Protein AF-S2ZQW1-F1 (afdb_monomer_lite)

Sequence (101 aa):
MKISEPMQSLRDALSVRRIDWEDKSDCVNRGSSGRYVIERTLFRSGNETISAIYAYNEDSCGRYGLTYGWPDMVEVMPLDDIDYVDPRPMTTDQILECIIA

Secondary structure (DSSP, 8-state):
----HHHHHHHHHHHHTT--EEE--EEEE-GGG-EEEEEEEEEEETTEEEEEEEEEEEETTEEE--GGG-TT-EEEEESS--S----EEE-HHHHHHH---

Foldseek 3Di:
DDDAPQLVLLVVVCVVVVWDKDWPKDWAQPDQQAIKIWTWIWTDQPPWIKIWIWIFGQDPVGTDDTVVPDRQWTFIDTPPDPPPDDTDTDGSVRVVVRRHD

Radius of gyration: 13.85 Å; chains: 1; bounding box: 37×20×37 Å

pLDDT: mean 84.79, std 12.25, range [43.03, 97.38]

Structure (mmCIF, N/CA/C/O backbone):
data_AF-S2ZQW1-F1
#
_entry.id   AF-S2ZQW1-F1
#
loop_
_atom_site.group_PDB
_atom_site.id
_atom_site.type_symbol
_atom_site.label_atom_id
_atom_site.label_alt_id
_atom_site.label_comp_id
_atom_site.label_asym_id
_atom_site.label_entity_id
_atom_site.label_seq_id
_atom_site.pdbx_PDB_ins_code
_atom_site.Cartn_x
_atom_site.Cartn_y
_atom_site.Cartn_z
_atom_site.occupancy
_atom_site.B_iso_or_equiv
_atom_site.auth_seq_id
_atom_site.auth_comp_id
_atom_site.auth_asym_id
_atom_site.auth_atom_id
_atom_site.pdbx_PDB_model_num
ATOM 1 N N . MET A 1 1 ? 12.044 -7.335 -1.128 1.00 69.94 1 MET A N 1
ATOM 2 C CA . MET A 1 1 ? 11.648 -6.163 -1.937 1.00 69.94 1 MET A CA 1
ATOM 3 C C . MET A 1 1 ? 11.722 -4.940 -1.043 1.00 69.94 1 MET A C 1
ATOM 5 O O . MET A 1 1 ? 11.362 -5.076 0.120 1.00 69.94 1 MET A O 1
ATOM 9 N N . LYS A 1 2 ? 12.236 -3.798 -1.512 1.00 80.12 2 LYS A N 1
ATOM 10 C CA . LYS A 1 2 ? 12.192 -2.567 -0.710 1.00 80.12 2 LYS A CA 1
ATOM 11 C C . LYS A 1 2 ? 10.788 -1.973 -0.843 1.00 80.12 2 LYS A C 1
ATOM 13 O O . LYS A 1 2 ? 10.446 -1.541 -1.939 1.00 80.12 2 LYS A O 1
ATOM 18 N N . ILE A 1 3 ? 10.009 -1.994 0.235 1.00 88.88 3 ILE A N 1
ATOM 19 C CA . ILE A 1 3 ? 8.657 -1.419 0.281 1.00 88.88 3 ILE A CA 1
ATOM 20 C C . ILE A 1 3 ? 8.738 0.105 0.103 1.00 88.88 3 ILE A C 1
ATOM 22 O O . ILE A 1 3 ? 9.732 0.726 0.494 1.00 88.88 3 ILE A O 1
ATOM 26 N N . SER A 1 4 ? 7.745 0.695 -0.557 1.00 89.94 4 SER A N 1
ATOM 27 C CA . SER A 1 4 ? 7.603 2.143 -0.709 1.00 89.94 4 SER A CA 1
ATOM 28 C C . SER A 1 4 ? 7.365 2.826 0.642 1.00 89.94 4 SER A C 1
ATOM 30 O O . SER A 1 4 ? 6.799 2.244 1.566 1.00 89.94 4 SER A O 1
ATOM 32 N N . GLU A 1 5 ? 7.797 4.079 0.767 1.00 91.88 5 GLU A N 1
ATOM 33 C CA . GLU A 1 5 ? 7.556 4.882 1.970 1.00 91.88 5 GLU A CA 1
ATOM 34 C C . GLU A 1 5 ? 6.068 4.993 2.353 1.00 91.88 5 GLU A C 1
ATOM 36 O O . GLU A 1 5 ? 5.766 4.736 3.522 1.00 91.88 5 GLU A O 1
ATOM 41 N N . PRO A 1 6 ? 5.116 5.274 1.433 1.00 91.94 6 PRO A N 1
ATOM 42 C CA . PRO A 1 6 ? 3.698 5.328 1.795 1.00 91.94 6 PRO A CA 1
ATOM 43 C C . PRO A 1 6 ? 3.159 3.980 2.291 1.00 91.94 6 PRO A C 1
ATOM 45 O O . PRO A 1 6 ? 2.430 3.932 3.282 1.00 91.94 6 PRO A O 1
ATOM 48 N N . MET A 1 7 ? 3.560 2.866 1.672 1.00 93.62 7 MET A N 1
ATOM 49 C CA . MET A 1 7 ? 3.117 1.544 2.116 1.00 93.62 7 MET A CA 1
ATOM 50 C C . MET A 1 7 ? 3.715 1.160 3.475 1.00 93.62 7 MET A C 1
ATOM 52 O O . MET A 1 7 ? 3.021 0.587 4.318 1.00 93.62 7 MET A O 1
ATOM 56 N N . GLN A 1 8 ? 4.988 1.486 3.712 1.00 95.69 8 GLN A N 1
ATOM 57 C CA . GLN A 1 8 ? 5.623 1.249 5.008 1.00 95.69 8 GLN A CA 1
ATOM 58 C C . GLN A 1 8 ? 4.954 2.088 6.104 1.00 95.69 8 GLN A C 1
ATOM 60 O O . GLN A 1 8 ? 4.615 1.546 7.153 1.00 95.69 8 GLN A O 1
ATOM 65 N N . SER A 1 9 ? 4.686 3.370 5.829 1.00 95.31 9 SER A N 1
ATOM 66 C CA . SER A 1 9 ? 3.969 4.269 6.741 1.00 95.31 9 SER A CA 1
ATOM 67 C C . SER A 1 9 ? 2.607 3.701 7.148 1.00 95.31 9 SER A C 1
ATOM 69 O O . SER A 1 9 ? 2.290 3.668 8.340 1.00 95.31 9 SER A O 1
ATOM 71 N N . LEU A 1 10 ? 1.828 3.186 6.189 1.00 95.38 10 LEU A N 1
ATOM 72 C CA . LEU A 1 10 ? 0.545 2.551 6.479 1.00 95.38 10 LEU A CA 1
ATOM 73 C C . LEU A 1 10 ? 0.705 1.327 7.393 1.00 95.38 10 LEU A C 1
ATOM 75 O O . LEU A 1 10 ? 0.017 1.228 8.409 1.00 95.38 10 LEU A O 1
ATOM 79 N N . ARG A 1 11 ? 1.610 0.399 7.058 1.00 97.06 11 ARG A N 1
ATOM 80 C CA . ARG A 1 11 ? 1.837 -0.833 7.841 1.00 97.06 11 ARG A CA 1
ATOM 81 C C . ARG A 1 11 ? 2.269 -0.534 9.273 1.00 97.06 11 ARG A C 1
ATOM 83 O O . ARG A 1 11 ? 1.781 -1.168 10.213 1.00 97.06 11 ARG A O 1
ATOM 90 N N . ASP A 1 12 ? 3.148 0.447 9.445 1.00 97.38 12 ASP A N 1
ATOM 91 C CA . ASP A 1 12 ? 3.609 0.875 10.763 1.00 97.38 12 ASP A CA 1
ATOM 92 C C . ASP A 1 12 ? 2.444 1.451 11.574 1.00 97.38 12 ASP A C 1
ATOM 94 O O . ASP A 1 12 ? 2.245 1.079 12.732 1.00 97.38 12 ASP A O 1
ATOM 98 N N . ALA A 1 13 ? 1.614 2.296 10.960 1.00 96.31 13 ALA A N 1
ATOM 99 C CA . ALA A 1 13 ? 0.491 2.917 11.647 1.00 96.31 13 ALA A CA 1
ATOM 100 C C . ALA A 1 13 ? -0.628 1.924 12.012 1.00 96.31 13 ALA A C 1
ATOM 102 O O . ALA A 1 13 ? -1.171 1.999 13.118 1.00 96.31 13 ALA A O 1
ATOM 103 N N . LEU A 1 14 ? -0.931 0.955 11.139 1.00 95.94 14 LEU A N 1
ATOM 104 C CA . LEU A 1 14 ? -1.840 -0.157 11.451 1.00 95.94 14 LEU A CA 1
ATOM 105 C C . LEU A 1 14 ? -1.319 -0.962 12.650 1.00 95.94 14 LEU A C 1
ATOM 107 O O . LEU A 1 14 ? -2.060 -1.211 13.603 1.00 95.94 14 LEU A O 1
ATOM 111 N N . SER A 1 15 ? -0.021 -1.279 12.652 1.00 96.25 15 SER A N 1
ATOM 112 C CA . SER A 1 15 ? 0.633 -2.010 13.745 1.00 96.25 15 SER A CA 1
ATOM 113 C C . SER A 1 15 ? 0.581 -1.240 15.068 1.00 96.25 15 SER A C 1
ATOM 115 O O . SER A 1 15 ? 0.247 -1.813 16.106 1.00 96.25 15 SER A O 1
ATOM 117 N N . VAL A 1 16 ? 0.847 0.073 15.047 1.00 96.56 16 VAL A N 1
ATOM 118 C CA . VAL A 1 16 ? 0.749 0.952 16.230 1.00 96.56 16 VAL A CA 1
ATOM 119 C C . VAL A 1 16 ? -0.671 0.961 16.801 1.00 96.56 16 VAL A C 1
ATOM 121 O O . VAL A 1 16 ? -0.841 0.931 18.022 1.00 96.56 16 VAL A O 1
ATOM 124 N N . ARG A 1 17 ? -1.695 0.950 15.940 1.00 93.38 17 ARG A N 1
ATOM 125 C CA . ARG A 1 17 ? -3.108 0.885 16.347 1.00 93.38 17 ARG A CA 1
ATOM 126 C C . ARG A 1 17 ? -3.600 -0.525 16.686 1.00 93.38 17 ARG A C 1
ATOM 128 O O . ARG A 1 17 ? -4.753 -0.661 17.083 1.00 93.38 17 ARG A O 1
ATOM 135 N N . ARG A 1 18 ? -2.738 -1.547 16.595 1.00 94.44 18 ARG A N 1
ATOM 136 C CA . ARG A 1 18 ? -3.080 -2.968 16.803 1.00 94.44 18 ARG A CA 1
ATOM 137 C C . ARG A 1 18 ? -4.195 -3.456 15.874 1.00 94.44 18 ARG A C 1
ATOM 139 O O . ARG A 1 18 ? -5.047 -4.237 16.284 1.00 94.44 18 ARG A O 1
ATOM 146 N N . ILE A 1 19 ? -4.189 -2.968 14.639 1.00 92.69 19 ILE A N 1
ATOM 1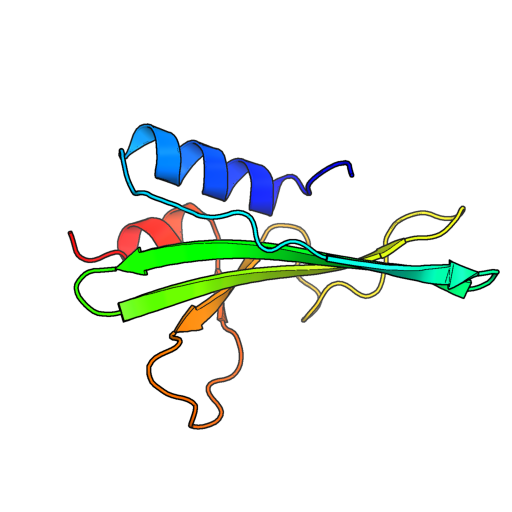47 C CA . ILE A 1 19 ? -5.063 -3.459 13.578 1.00 92.69 19 ILE A CA 1
ATOM 148 C C . ILE A 1 19 ? -4.301 -4.564 12.855 1.00 92.69 19 ILE A C 1
ATOM 150 O O . ILE A 1 19 ? -3.207 -4.321 12.345 1.00 92.69 19 ILE A O 1
ATOM 154 N N . ASP A 1 20 ? -4.873 -5.765 12.821 1.00 95.06 20 ASP A N 1
ATOM 155 C CA . ASP A 1 20 ? -4.285 -6.884 12.090 1.00 95.06 20 ASP A CA 1
ATOM 156 C C . ASP A 1 20 ? -4.267 -6.587 10.587 1.00 95.06 20 ASP A C 1
ATOM 158 O O . ASP A 1 20 ? -5.252 -6.116 10.005 1.00 95.06 20 ASP A O 1
ATOM 162 N N . TRP A 1 21 ? -3.135 -6.883 9.953 1.00 96.06 21 TRP A N 1
ATOM 163 C CA . TRP A 1 21 ? -2.947 -6.709 8.522 1.00 96.06 21 TRP A CA 1
ATOM 164 C C . TRP A 1 21 ? -2.112 -7.839 7.927 1.00 96.06 21 TRP A C 1
ATOM 166 O O . TRP A 1 21 ? -1.307 -8.478 8.605 1.00 96.06 21 TRP A O 1
ATOM 176 N N . GLU A 1 22 ? -2.305 -8.076 6.635 1.00 96.69 22 GLU A N 1
ATOM 177 C CA . GLU A 1 22 ? -1.593 -9.094 5.875 1.00 96.69 22 GLU A CA 1
ATOM 178 C C . GLU A 1 22 ? -0.857 -8.473 4.685 1.00 96.69 22 GLU A C 1
ATOM 180 O O . GLU A 1 22 ? -1.419 -7.676 3.928 1.00 96.69 22 GLU A O 1
ATOM 185 N N . ASP A 1 23 ? 0.402 -8.874 4.496 1.00 95.50 23 ASP A N 1
ATOM 186 C CA . ASP A 1 23 ? 1.157 -8.572 3.283 1.00 95.50 23 ASP A CA 1
ATOM 187 C C . ASP A 1 23 ? 0.719 -9.504 2.144 1.00 95.50 23 ASP A C 1
ATOM 189 O O . ASP A 1 23 ? 0.912 -10.720 2.205 1.00 95.50 23 ASP A O 1
ATOM 193 N N . LYS A 1 24 ? 0.152 -8.928 1.083 1.00 94.88 24 LYS A N 1
ATOM 194 C CA . LYS A 1 24 ? -0.201 -9.625 -0.164 1.00 94.88 24 LYS A CA 1
ATOM 195 C C . LYS A 1 24 ? 0.573 -9.075 -1.362 1.00 94.88 24 LYS A C 1
ATOM 197 O O . LYS A 1 24 ? 0.076 -9.122 -2.487 1.00 94.88 24 LYS A O 1
ATOM 202 N N . SER A 1 25 ? 1.744 -8.493 -1.117 1.00 93.38 25 SER A N 1
ATOM 203 C CA . SER A 1 25 ? 2.57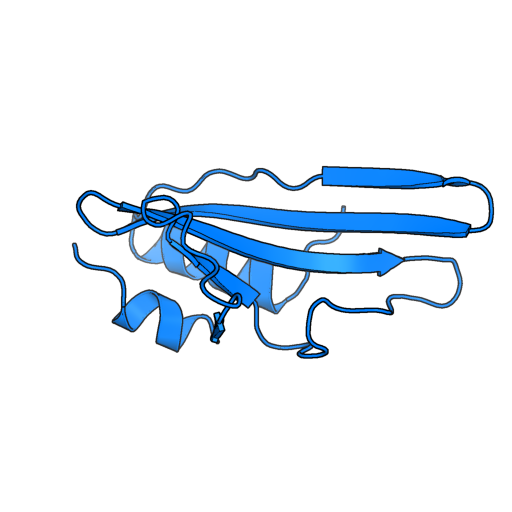0 -7.932 -2.181 1.00 93.38 25 SER A CA 1
ATOM 204 C C . SER A 1 25 ? 3.031 -9.011 -3.155 1.00 93.38 25 SER A C 1
ATOM 206 O O . SER A 1 25 ? 3.369 -10.123 -2.752 1.00 93.38 25 SER A O 1
ATOM 208 N N . ASP A 1 26 ? 3.093 -8.654 -4.430 1.00 92.44 26 ASP A N 1
ATOM 209 C CA . ASP A 1 26 ? 3.529 -9.525 -5.513 1.00 92.44 26 ASP A CA 1
ATOM 210 C C . ASP A 1 26 ? 4.516 -8.794 -6.433 1.00 92.44 26 ASP A C 1
ATOM 212 O O . ASP A 1 26 ? 4.560 -7.564 -6.505 1.00 92.44 26 ASP A O 1
ATOM 216 N N . CYS A 1 27 ? 5.346 -9.560 -7.130 1.00 91.38 27 CYS A N 1
ATOM 217 C CA . CYS A 1 27 ? 6.347 -9.044 -8.048 1.00 91.38 27 CYS A CA 1
ATOM 218 C C . CYS A 1 27 ? 6.486 -9.971 -9.256 1.00 91.38 27 CYS A C 1
ATOM 220 O O . CYS A 1 27 ? 7.051 -11.064 -9.174 1.00 91.38 27 CYS A O 1
ATOM 222 N N . VAL A 1 28 ? 6.080 -9.475 -10.421 1.00 91.31 28 VAL A N 1
ATOM 223 C CA . VAL A 1 28 ? 6.214 -10.167 -11.701 1.00 91.31 28 VAL A CA 1
ATOM 224 C C . VAL A 1 28 ? 7.506 -9.728 -12.381 1.00 91.31 28 VAL A C 1
ATOM 226 O O . VAL A 1 28 ? 7.655 -8.582 -12.808 1.00 91.31 28 VAL A O 1
ATOM 229 N N . ASN A 1 29 ? 8.458 -10.650 -12.519 1.00 89.56 29 ASN A N 1
ATOM 230 C CA . ASN A 1 29 ? 9.675 -10.408 -13.290 1.00 89.56 29 ASN A CA 1
ATOM 231 C C . ASN A 1 29 ? 9.376 -10.487 -14.797 1.00 89.56 29 ASN A C 1
ATOM 233 O O . ASN A 1 29 ? 8.965 -11.535 -15.290 1.00 89.56 29 ASN A O 1
ATOM 237 N N . ARG A 1 30 ? 9.603 -9.390 -15.529 1.00 86.31 30 ARG A N 1
ATOM 238 C CA . ARG A 1 30 ? 9.358 -9.269 -16.977 1.00 86.31 30 ARG A CA 1
ATOM 239 C C . ARG A 1 30 ? 10.654 -9.328 -17.799 1.00 86.31 30 ARG A C 1
ATOM 241 O O . ARG A 1 30 ? 10.673 -8.925 -18.960 1.00 86.31 30 ARG A O 1
ATOM 248 N N . GLY A 1 31 ? 11.742 -9.835 -17.218 1.00 85.62 31 GLY A N 1
ATOM 249 C CA . GLY A 1 31 ? 13.026 -9.989 -17.899 1.00 85.62 31 GLY A CA 1
ATOM 250 C C . GLY A 1 31 ? 13.692 -8.641 -18.174 1.00 85.62 31 GLY A C 1
ATOM 251 O O . GLY A 1 31 ? 13.907 -7.852 -17.258 1.00 85.62 31 GLY A O 1
ATOM 252 N N . SER A 1 32 ? 14.033 -8.371 -19.438 1.00 82.25 32 SER A N 1
ATOM 253 C CA . SER A 1 32 ? 14.696 -7.122 -19.844 1.00 82.25 32 SER A CA 1
ATOM 254 C C . SER A 1 32 ? 13.817 -5.878 -19.694 1.00 82.25 32 SER A C 1
ATOM 256 O O . SER A 1 32 ? 14.344 -4.772 -19.659 1.00 82.25 32 SER A O 1
ATOM 258 N N . SER A 1 33 ? 12.497 -6.043 -19.570 1.00 79.62 33 SER A N 1
ATOM 259 C CA . SER A 1 33 ? 11.550 -4.951 -19.313 1.00 79.62 33 SER A CA 1
ATOM 260 C C . SER A 1 33 ? 11.427 -4.583 -17.829 1.00 79.62 33 SER A C 1
ATOM 262 O O . SER A 1 33 ? 10.530 -3.829 -17.468 1.00 79.62 33 SER A O 1
ATOM 264 N N . GLY A 1 34 ? 12.280 -5.139 -16.962 1.00 87.75 34 GLY A N 1
ATOM 265 C CA . GLY A 1 34 ? 12.243 -4.896 -15.523 1.00 87.75 34 GLY A CA 1
ATOM 266 C C . GLY A 1 34 ? 11.235 -5.779 -14.791 1.00 87.75 34 GLY A C 1
ATOM 267 O O . GLY A 1 34 ? 10.946 -6.912 -15.186 1.00 87.75 34 GLY A O 1
ATOM 268 N N . ARG A 1 35 ? 10.721 -5.277 -13.672 1.00 91.19 35 ARG A N 1
ATOM 269 C CA . ARG A 1 35 ? 9.763 -5.952 -12.794 1.00 91.19 35 ARG A CA 1
ATOM 270 C C . ARG A 1 35 ? 8.519 -5.098 -12.655 1.00 91.19 35 ARG A C 1
ATOM 272 O O . ARG A 1 35 ? 8.615 -3.883 -12.552 1.00 91.19 35 ARG A O 1
ATOM 279 N N . TYR A 1 36 ? 7.365 -5.741 -12.612 1.00 90.50 36 TYR A N 1
ATOM 280 C CA . TYR A 1 36 ? 6.133 -5.108 -12.173 1.00 90.50 36 TYR A CA 1
ATOM 281 C C . TYR A 1 36 ? 5.874 -5.523 -10.729 1.00 90.50 36 TYR A C 1
ATOM 283 O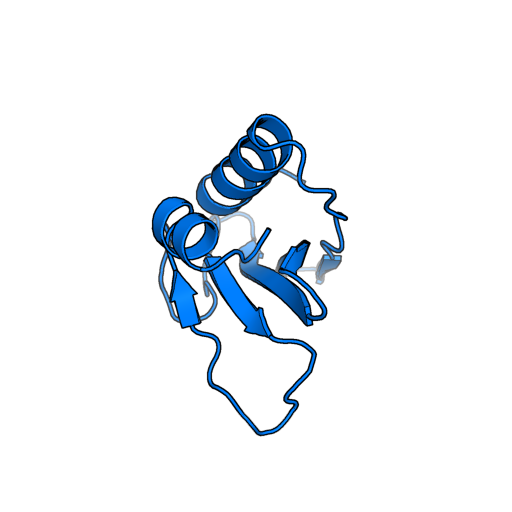 O . TYR A 1 36 ? 5.785 -6.713 -10.434 1.00 90.50 36 TYR A O 1
ATOM 291 N N . VAL A 1 37 ? 5.812 -4.548 -9.834 1.00 91.69 37 VAL A N 1
ATOM 292 C CA . VAL A 1 37 ? 5.631 -4.735 -8.398 1.00 91.69 37 VAL A CA 1
ATOM 293 C C . VAL A 1 37 ? 4.246 -4.242 -8.014 1.00 91.69 37 VAL A C 1
ATOM 295 O O . VAL A 1 37 ? 3.859 -3.142 -8.395 1.00 91.69 37 VAL A O 1
ATOM 298 N N . ILE A 1 38 ? 3.530 -5.032 -7.222 1.00 91.69 38 ILE A N 1
ATOM 299 C CA . ILE A 1 38 ? 2.323 -4.626 -6.509 1.00 91.69 38 ILE A CA 1
ATOM 300 C C . ILE A 1 38 ? 2.628 -4.770 -5.025 1.00 91.69 38 ILE A C 1
ATOM 302 O O . ILE A 1 38 ? 2.727 -5.882 -4.519 1.00 91.69 38 ILE A O 1
ATOM 306 N N . GLU A 1 39 ? 2.751 -3.668 -4.302 1.00 93.56 39 GLU A N 1
ATOM 307 C CA . GLU A 1 39 ? 2.751 -3.703 -2.844 1.00 93.56 39 GLU A CA 1
ATOM 308 C C . GLU A 1 39 ? 1.298 -3.715 -2.384 1.00 93.56 39 GLU A C 1
ATOM 310 O O . GLU A 1 39 ? 0.526 -2.847 -2.789 1.00 93.56 39 GLU A O 1
ATOM 315 N N . ARG A 1 40 ? 0.897 -4.703 -1.581 1.00 93.12 40 ARG A N 1
ATOM 316 C CA . ARG A 1 40 ? -0.491 -4.823 -1.121 1.00 93.12 40 ARG A CA 1
ATOM 317 C C . ARG A 1 40 ? -0.547 -5.122 0.364 1.00 93.12 40 ARG A C 1
ATOM 319 O O . ARG A 1 40 ? 0.114 -6.043 0.840 1.00 93.12 40 ARG A O 1
ATOM 326 N N . THR A 1 41 ? -1.371 -4.362 1.071 1.00 94.94 41 THR A N 1
ATOM 327 C CA . THR A 1 41 ? -1.678 -4.573 2.487 1.00 94.94 41 THR A CA 1
ATOM 328 C C . THR A 1 41 ? -3.180 -4.752 2.630 1.00 94.94 41 THR A C 1
ATOM 330 O O . THR A 1 41 ? -3.944 -3.861 2.257 1.00 94.94 41 THR A O 1
ATOM 333 N N . LEU A 1 42 ? -3.600 -5.908 3.141 1.00 94.12 42 LEU A N 1
ATOM 334 C CA . LEU A 1 42 ? -4.993 -6.167 3.494 1.00 94.12 42 LEU A CA 1
ATOM 335 C C . LEU A 1 42 ? -5.196 -5.916 4.983 1.00 94.12 42 LEU A C 1
ATOM 337 O O . LEU A 1 42 ? -4.366 -6.340 5.779 1.00 94.12 42 LEU A O 1
ATOM 341 N N . PHE A 1 43 ? -6.288 -5.269 5.367 1.00 93.19 43 PHE A N 1
ATOM 342 C CA . PHE A 1 43 ? -6.654 -5.064 6.772 1.00 93.19 43 PHE A CA 1
ATOM 343 C C . PHE A 1 43 ? -8.171 -4.953 6.9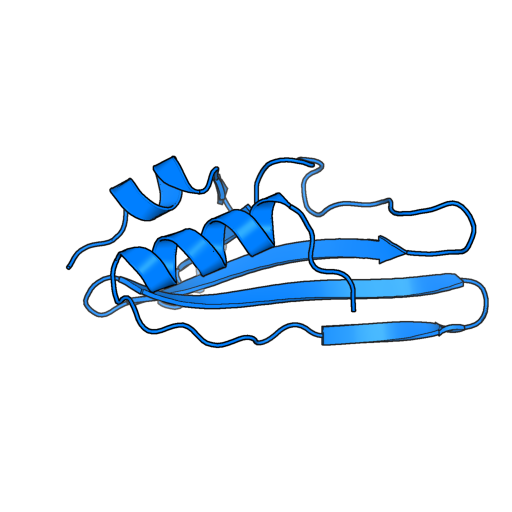16 1.00 93.19 43 PHE A C 1
ATOM 345 O O . PHE A 1 43 ? -8.904 -4.924 5.928 1.00 93.19 43 PHE A O 1
ATOM 352 N N . ARG A 1 44 ? -8.658 -4.934 8.155 1.00 89.75 44 ARG A N 1
ATOM 353 C CA . ARG A 1 44 ? -10.092 -4.900 8.464 1.00 89.75 44 ARG A CA 1
ATOM 354 C C . ARG A 1 44 ? -10.530 -3.507 8.905 1.00 89.75 44 ARG A C 1
ATOM 356 O O . ARG A 1 44 ? -9.823 -2.849 9.664 1.00 89.75 44 ARG A O 1
ATOM 363 N N . SER A 1 45 ? -11.710 -3.096 8.450 1.00 85.88 45 SER A N 1
ATOM 364 C CA . SER A 1 45 ? -12.455 -1.938 8.953 1.00 85.88 45 SER A CA 1
ATOM 365 C C . SER A 1 45 ? -13.870 -2.413 9.270 1.00 85.88 45 SER A C 1
ATOM 367 O O . SER A 1 45 ? -14.646 -2.715 8.364 1.00 85.88 45 SER A O 1
ATOM 369 N N . GLY A 1 46 ? -14.185 -2.597 10.553 1.00 84.88 46 GLY A N 1
ATOM 370 C CA . GLY A 1 46 ? -15.398 -3.288 10.989 1.00 84.88 46 GLY A CA 1
ATOM 371 C C . GLY A 1 46 ? -15.582 -4.650 10.300 1.00 84.88 46 GLY A C 1
ATOM 372 O O . GLY A 1 46 ? -14.777 -5.577 10.456 1.00 84.88 46 GLY A O 1
ATOM 373 N N . ASN A 1 47 ? -16.660 -4.769 9.518 1.00 84.38 47 ASN A N 1
ATOM 374 C CA . ASN A 1 47 ? -16.986 -5.991 8.784 1.00 84.38 47 ASN A CA 1
ATOM 375 C C . ASN A 1 47 ? -16.375 -6.078 7.379 1.00 84.38 47 ASN A C 1
ATOM 377 O O . ASN A 1 47 ? -16.432 -7.157 6.785 1.00 84.38 47 ASN A O 1
ATOM 381 N N . GLU A 1 48 ? -15.714 -5.024 6.914 1.00 83.81 48 GLU A N 1
ATOM 382 C CA . GLU A 1 48 ? -15.163 -4.933 5.567 1.00 83.81 48 GLU A CA 1
ATOM 383 C C . GLU A 1 48 ? -13.673 -5.265 5.549 1.00 83.81 48 GLU A C 1
ATOM 385 O O . GLU A 1 48 ? -12.919 -4.966 6.484 1.00 83.81 48 GLU A O 1
ATOM 390 N N . THR A 1 49 ? -13.234 -5.914 4.472 1.00 87.94 49 THR A N 1
ATOM 391 C CA . THR A 1 49 ? -11.803 -6.082 4.206 1.00 87.94 49 THR A CA 1
ATOM 392 C C . THR A 1 49 ? -11.365 -4.990 3.243 1.00 87.94 49 THR A C 1
ATOM 394 O O . THR A 1 49 ? -11.940 -4.817 2.173 1.00 87.94 49 THR A O 1
ATOM 397 N N . ILE A 1 50 ? -10.332 -4.254 3.622 1.00 87.88 50 ILE A N 1
ATOM 398 C CA . ILE A 1 50 ? -9.760 -3.176 2.829 1.00 87.88 50 ILE A CA 1
ATOM 399 C C . ILE A 1 50 ? -8.475 -3.672 2.179 1.00 87.88 50 ILE A C 1
ATOM 401 O O . ILE A 1 50 ? -7.654 -4.325 2.826 1.00 87.88 50 ILE A O 1
ATOM 405 N N . SER A 1 51 ? -8.293 -3.343 0.902 1.00 90.56 51 SER A N 1
ATOM 406 C CA . SER A 1 51 ? -7.060 -3.581 0.159 1.00 90.56 51 SER A CA 1
ATOM 407 C C . SER A 1 51 ? -6.386 -2.254 -0.170 1.00 90.56 51 SER A C 1
ATOM 409 O O . SER A 1 51 ? -6.891 -1.502 -0.999 1.00 90.56 51 SER A O 1
ATOM 411 N N . ALA A 1 52 ? -5.231 -1.993 0.446 1.00 91.12 52 ALA A N 1
ATOM 412 C CA . ALA A 1 52 ? -4.360 -0.873 0.100 1.00 91.12 52 ALA A CA 1
ATOM 413 C C . ALA A 1 52 ? -3.260 -1.328 -0.865 1.00 91.12 52 ALA A C 1
ATOM 415 O O . ALA A 1 52 ? -2.578 -2.321 -0.594 1.00 91.12 52 ALA A O 1
ATOM 416 N N . ILE A 1 53 ? -3.078 -0.618 -1.979 1.00 91.50 53 ILE A N 1
ATOM 417 C CA . ILE A 1 53 ? -2.170 -0.992 -3.066 1.00 91.50 53 ILE A CA 1
ATOM 418 C C . ILE A 1 53 ? -1.218 0.158 -3.405 1.00 91.50 53 ILE A C 1
ATOM 420 O O . ILE A 1 53 ? -1.614 1.315 -3.475 1.00 91.50 53 ILE A O 1
ATOM 424 N N . TYR A 1 54 ? 0.043 -0.177 -3.664 1.00 91.38 54 TYR A N 1
ATOM 425 C CA . TYR A 1 54 ? 1.019 0.708 -4.294 1.00 91.38 54 TYR A CA 1
ATOM 426 C C . TYR A 1 54 ? 1.773 -0.090 -5.360 1.00 91.38 54 TYR A C 1
ATOM 428 O O . TYR A 1 54 ? 2.619 -0.922 -5.027 1.00 91.38 54 TYR A O 1
ATOM 436 N N . ALA A 1 55 ? 1.442 0.096 -6.641 1.00 89.75 55 ALA A N 1
ATOM 437 C CA . ALA A 1 55 ? 2.057 -0.672 -7.726 1.00 89.75 55 ALA A CA 1
ATOM 438 C C . ALA A 1 55 ? 2.894 0.202 -8.660 1.00 89.75 55 ALA A C 1
ATOM 440 O O . ALA A 1 55 ? 2.585 1.371 -8.874 1.00 89.75 55 ALA A O 1
ATOM 441 N N . TYR A 1 56 ? 3.977 -0.368 -9.187 1.00 90.12 56 TYR A N 1
ATOM 442 C CA . TYR A 1 56 ? 4.952 0.316 -10.032 1.00 90.12 56 TYR A CA 1
ATOM 443 C C . TYR A 1 56 ? 5.729 -0.661 -10.910 1.00 90.12 56 TYR A C 1
ATOM 445 O O . TYR A 1 56 ? 5.838 -1.850 -10.617 1.00 90.12 56 TYR A O 1
ATOM 453 N N . ASN A 1 57 ? 6.320 -0.146 -11.983 1.00 89.69 57 ASN A N 1
ATOM 454 C CA . ASN A 1 57 ? 7.377 -0.836 -12.710 1.00 89.69 57 ASN A CA 1
ATOM 45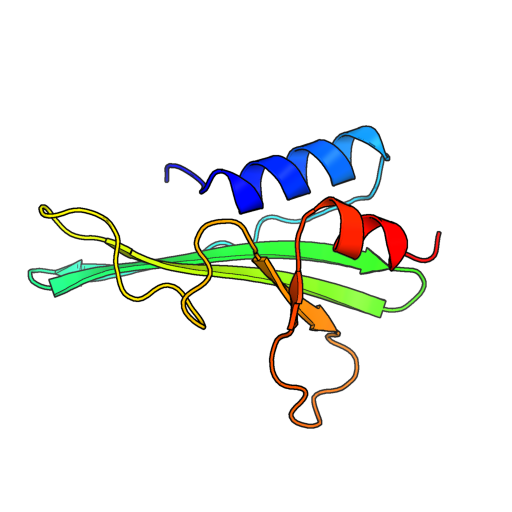5 C C . ASN A 1 57 ? 8.735 -0.415 -12.134 1.00 89.69 57 ASN A C 1
ATOM 457 O O . ASN A 1 57 ? 8.926 0.745 -11.774 1.00 89.69 57 ASN A O 1
ATOM 461 N N . GLU A 1 58 ? 9.668 -1.356 -12.031 1.00 89.31 58 GLU A N 1
ATOM 462 C CA . GLU A 1 58 ? 11.031 -1.145 -11.547 1.00 89.31 58 GLU A CA 1
ATOM 463 C C . GLU A 1 58 ? 12.030 -1.756 -12.533 1.00 89.31 58 GLU A C 1
ATOM 465 O O . GLU A 1 58 ? 11.975 -2.951 -12.834 1.00 89.31 58 GLU A O 1
ATOM 470 N N . ASP A 1 59 ? 12.968 -0.950 -13.020 1.00 87.44 59 ASP A N 1
ATOM 471 C CA . ASP A 1 59 ? 14.111 -1.412 -13.807 1.00 87.44 59 ASP A CA 1
ATOM 472 C C . ASP A 1 59 ? 15.416 -0.740 -13.342 1.00 87.44 59 ASP A C 1
ATOM 474 O O . ASP A 1 59 ? 15.483 -0.139 -12.267 1.00 87.44 59 ASP A O 1
ATOM 478 N N . SER A 1 60 ? 16.490 -0.867 -14.128 1.00 84.25 60 SER A N 1
ATOM 479 C CA . SER A 1 60 ? 17.795 -0.274 -13.805 1.00 84.25 60 SER A CA 1
ATOM 480 C C . SER A 1 60 ? 17.791 1.256 -13.718 1.00 84.25 60 SER A C 1
ATOM 482 O O . SER A 1 60 ? 18.720 1.829 -13.153 1.00 84.25 60 SER A O 1
ATOM 484 N N . CYS A 1 61 ? 16.787 1.918 -14.288 1.00 84.00 61 CYS A N 1
ATOM 485 C CA . CYS A 1 61 ? 16.621 3.368 -14.281 1.00 84.00 61 CYS A CA 1
ATOM 486 C C . CYS A 1 61 ? 15.798 3.858 -13.077 1.00 84.00 61 CYS A C 1
ATOM 488 O O . CYS A 1 61 ? 15.754 5.062 -12.829 1.00 84.00 61 CYS A O 1
ATOM 490 N N . GLY A 1 62 ? 15.175 2.953 -12.313 1.00 84.06 62 GLY A N 1
ATOM 491 C CA . GLY A 1 62 ? 14.395 3.269 -11.118 1.00 84.06 62 GLY A CA 1
ATOM 492 C C . GLY A 1 62 ? 12.943 2.802 -11.210 1.00 84.06 62 GLY A C 1
ATOM 493 O O . GLY A 1 62 ? 12.635 1.821 -11.885 1.00 84.06 62 GLY A O 1
ATOM 494 N N . ARG A 1 63 ? 12.052 3.496 -10.491 1.00 86.19 63 ARG A N 1
ATOM 495 C CA . ARG A 1 63 ? 10.617 3.178 -10.404 1.00 86.19 63 ARG A CA 1
ATOM 496 C C . ARG A 1 63 ? 9.785 4.143 -11.241 1.00 86.19 63 ARG A C 1
ATOM 498 O O . ARG A 1 63 ? 10.007 5.349 -11.175 1.00 86.19 63 ARG A O 1
ATOM 505 N N . TYR A 1 64 ? 8.812 3.628 -11.987 1.00 83.81 64 TYR A N 1
ATOM 506 C CA . TYR A 1 64 ? 7.912 4.427 -12.824 1.00 83.81 64 TYR A CA 1
ATOM 507 C C . TYR A 1 64 ? 6.569 3.730 -13.062 1.00 83.81 64 TYR A C 1
ATOM 509 O O . TYR A 1 64 ? 6.414 2.535 -12.817 1.00 83.81 64 TYR A O 1
ATOM 517 N N . GLY A 1 65 ? 5.581 4.482 -13.557 1.00 73.12 65 GLY A N 1
ATOM 518 C CA . GLY A 1 65 ? 4.232 3.957 -13.786 1.00 73.12 65 GLY A CA 1
ATOM 519 C C . GLY A 1 65 ? 3.552 3.552 -12.480 1.00 73.12 65 GLY A C 1
ATOM 520 O O . GLY A 1 65 ? 3.072 2.426 -12.375 1.00 73.12 65 GLY A O 1
ATOM 521 N N . LEU A 1 66 ? 3.585 4.454 -11.493 1.00 79.00 66 LEU A N 1
ATOM 522 C CA . LEU A 1 66 ? 2.828 4.321 -10.252 1.00 79.00 66 LEU A CA 1
ATOM 523 C C . LEU A 1 66 ? 1.340 4.253 -10.589 1.00 79.00 66 LEU A C 1
ATOM 525 O O . LEU A 1 66 ? 0.880 5.047 -11.418 1.00 79.00 66 LEU A O 1
ATOM 529 N N . THR A 1 67 ? 0.589 3.355 -9.961 1.00 70.62 67 THR A N 1
ATOM 530 C CA . THR A 1 67 ? -0.867 3.361 -10.131 1.00 70.62 67 THR A CA 1
ATOM 531 C C . THR A 1 67 ? -1.426 4.753 -9.748 1.00 70.62 67 THR A C 1
ATOM 533 O O . THR A 1 67 ? -0.923 5.418 -8.840 1.00 70.62 67 THR A O 1
ATOM 536 N N . TYR A 1 68 ? -2.296 5.287 -10.619 1.00 66.50 68 TYR A N 1
ATOM 537 C CA . TYR A 1 68 ? -2.833 6.666 -10.686 1.00 66.50 68 TYR A CA 1
ATOM 538 C C . TYR A 1 68 ? -1.868 7.863 -10.502 1.00 66.50 68 TYR A C 1
ATOM 540 O O . TYR A 1 68 ? -2.323 9.005 -10.506 1.00 66.50 68 TYR A O 1
ATOM 548 N N . GLY A 1 69 ? -0.548 7.652 -10.438 1.00 72.00 69 GLY A N 1
ATOM 549 C CA . GLY A 1 69 ? 0.464 8.714 -10.475 1.00 72.00 69 GLY A CA 1
ATOM 550 C C . GLY A 1 69 ? 0.764 9.420 -9.147 1.00 72.00 69 GLY A C 1
ATOM 551 O O . GLY A 1 69 ? 1.373 10.489 -9.179 1.00 72.00 69 GLY A O 1
ATOM 552 N N . TRP A 1 70 ? 0.385 8.851 -7.998 1.00 78.88 70 TRP A N 1
ATOM 553 C CA . TRP A 1 70 ? 0.591 9.473 -6.681 1.00 78.88 70 TRP A CA 1
ATOM 554 C C . TRP A 1 70 ? 1.743 8.807 -5.902 1.00 78.88 70 TRP A C 1
ATOM 556 O O . TRP A 1 70 ? 1.563 7.704 -5.394 1.00 78.88 70 TRP A O 1
ATOM 566 N N . PRO A 1 71 ? 2.927 9.442 -5.778 1.00 81.06 71 PRO A N 1
ATOM 567 C CA . PRO A 1 71 ? 4.097 8.835 -5.125 1.00 81.06 71 PRO A CA 1
ATOM 568 C C . PRO A 1 71 ? 3.993 8.699 -3.604 1.00 81.06 71 PRO A C 1
ATOM 570 O O . PRO A 1 71 ? 4.651 7.835 -3.033 1.00 81.06 71 PRO A O 1
ATOM 573 N N . ASP A 1 72 ? 3.154 9.512 -2.962 1.00 83.75 72 ASP A N 1
ATOM 574 C CA . ASP A 1 72 ? 3.067 9.606 -1.498 1.00 83.75 72 ASP A CA 1
ATOM 575 C C . ASP A 1 72 ? 1.761 9.014 -0.936 1.00 83.75 72 ASP A C 1
ATOM 577 O O . ASP A 1 72 ? 1.432 9.205 0.235 1.00 83.75 72 ASP A O 1
ATOM 581 N N . MET A 1 73 ? 0.979 8.323 -1.769 1.00 87.00 73 MET A N 1
ATOM 582 C CA . MET A 1 73 ? -0.341 7.795 -1.412 1.00 87.00 73 MET A CA 1
ATOM 583 C C . MET A 1 73 ? -0.458 6.330 -1.802 1.00 87.00 73 MET A C 1
ATOM 585 O O . MET A 1 73 ? 0.183 5.882 -2.748 1.00 87.00 73 MET A O 1
ATOM 589 N N . VAL A 1 74 ? -1.310 5.596 -1.092 1.00 88.00 74 VAL A N 1
ATOM 590 C CA . VAL A 1 74 ? -1.707 4.239 -1.478 1.00 88.00 74 VAL A CA 1
ATOM 591 C C . VAL A 1 74 ? -3.152 4.246 -1.950 1.00 88.00 74 VAL A C 1
ATOM 593 O O . VAL A 1 74 ? -3.965 5.069 -1.534 1.00 88.00 74 VAL A O 1
ATOM 596 N N . GLU A 1 75 ? -3.478 3.313 -2.824 1.00 88.31 75 GLU A N 1
ATOM 597 C CA . GLU A 1 75 ? -4.817 3.153 -3.366 1.00 88.31 75 GLU A CA 1
ATOM 598 C C . GLU A 1 75 ? -5.643 2.221 -2.517 1.00 88.31 75 GLU A C 1
ATOM 600 O O . GLU A 1 75 ? -5.256 1.079 -2.286 1.00 88.31 75 GLU A O 1
ATOM 605 N N . VAL A 1 76 ? -6.801 2.699 -2.090 1.00 86.88 76 VAL A N 1
ATOM 606 C CA . VAL A 1 76 ? -7.673 1.976 -1.177 1.00 86.88 76 VAL A CA 1
ATOM 607 C C . VAL A 1 76 ? -8.889 1.478 -1.936 1.00 86.88 76 VAL A C 1
ATOM 609 O O . VAL A 1 76 ? -9.610 2.262 -2.557 1.00 86.88 76 VAL A O 1
ATOM 612 N N . MET A 1 77 ? -9.117 0.169 -1.859 1.00 81.62 77 MET A N 1
ATOM 613 C CA . MET A 1 77 ? -10.287 -0.506 -2.413 1.00 81.62 77 MET A CA 1
ATOM 614 C C . MET A 1 77 ? -11.040 -1.225 -1.280 1.00 81.62 77 MET A C 1
ATOM 616 O O . MET A 1 77 ? -10.427 -2.064 -0.605 1.00 81.62 77 MET A O 1
ATOM 620 N N . PRO A 1 78 ? -12.334 -0.941 -1.044 1.00 68.94 78 PRO A N 1
ATOM 621 C CA . PRO A 1 78 ? -13.175 -1.830 -0.248 1.00 68.94 78 PRO A CA 1
ATOM 622 C C . PRO A 1 78 ? -13.384 -3.139 -1.024 1.00 68.94 78 PRO A C 1
ATOM 624 O O . PRO A 1 78 ? -13.635 -3.112 -2.227 1.00 68.94 78 PRO A O 1
ATOM 627 N N . LEU A 1 79 ? -13.239 -4.296 -0.369 1.00 59.56 79 LEU A N 1
ATOM 628 C CA . LEU A 1 79 ? -13.431 -5.594 -1.035 1.00 59.56 79 LEU A CA 1
ATOM 629 C C . LEU A 1 79 ? -14.908 -5.987 -1.182 1.00 59.56 79 LEU A C 1
ATOM 631 O O . LEU A 1 79 ? -15.206 -6.854 -2.001 1.00 59.56 79 LEU A O 1
ATOM 635 N N . ASP A 1 80 ? -15.811 -5.349 -0.431 1.00 52.44 80 ASP A N 1
ATOM 636 C CA . ASP A 1 80 ? -17.222 -5.753 -0.349 1.00 52.44 80 ASP A CA 1
ATOM 637 C C . ASP A 1 80 ? -18.138 -5.076 -1.386 1.00 52.44 80 ASP A C 1
ATOM 639 O O . ASP A 1 80 ? -19.317 -5.412 -1.451 1.00 52.44 80 ASP A O 1
ATOM 643 N N . ASP A 1 81 ? -17.599 -4.221 -2.263 1.00 46.00 81 ASP A N 1
ATOM 644 C CA . ASP A 1 81 ? -18.318 -3.715 -3.438 1.00 46.00 81 ASP A CA 1
ATOM 645 C C . ASP A 1 81 ? -17.417 -3.788 -4.682 1.00 46.00 81 ASP A C 1
ATOM 647 O O . ASP A 1 81 ? -16.590 -2.920 -4.959 1.00 46.00 81 ASP A O 1
ATOM 651 N N . ILE A 1 82 ? -17.571 -4.871 -5.450 1.00 43.03 82 ILE A N 1
ATOM 652 C CA . ILE A 1 82 ? -16.963 -5.059 -6.782 1.00 43.03 82 ILE A CA 1
ATOM 653 C C . ILE A 1 82 ? -17.715 -4.226 -7.851 1.00 43.03 82 ILE A C 1
ATOM 655 O O . ILE A 1 82 ? -17.477 -4.366 -9.049 1.00 43.03 82 ILE A O 1
ATOM 659 N N . ASP A 1 83 ? -18.580 -3.291 -7.456 1.00 43.56 83 ASP A N 1
ATOM 660 C CA . ASP A 1 83 ? -19.153 -2.293 -8.360 1.00 43.56 83 ASP A CA 1
ATOM 661 C C . ASP A 1 83 ? -18.137 -1.177 -8.638 1.00 43.56 83 ASP A C 1
ATOM 663 O O . ASP A 1 83 ? -18.253 -0.085 -8.104 1.00 43.56 83 ASP A O 1
ATOM 667 N N . TYR A 1 84 ? -17.122 -1.458 -9.470 1.00 45.22 84 TYR A N 1
ATOM 668 C CA . TYR A 1 84 ? -16.300 -0.465 -10.195 1.00 45.22 84 TYR A CA 1
ATOM 669 C C . TYR A 1 84 ? -16.001 0.849 -9.433 1.00 45.22 84 TYR A C 1
ATOM 671 O O . TYR A 1 84 ? -16.070 1.940 -10.000 1.00 45.22 84 TYR A O 1
ATOM 679 N N . VAL A 1 85 ? -15.668 0.778 -8.142 1.00 55.12 85 VAL A N 1
ATOM 680 C CA . VAL A 1 85 ? -15.241 1.965 -7.404 1.00 55.12 85 VAL A CA 1
ATOM 681 C C . VAL A 1 85 ? -13.793 2.203 -7.796 1.00 55.12 85 VAL A C 1
ATOM 683 O O . VAL A 1 85 ? -12.925 1.378 -7.501 1.00 55.12 85 VAL A O 1
ATOM 686 N N . ASP A 1 86 ? -13.542 3.308 -8.501 1.00 64.94 86 ASP A N 1
ATOM 687 C CA . ASP A 1 86 ? -12.183 3.742 -8.813 1.00 64.94 86 ASP A CA 1
ATOM 688 C C . ASP A 1 86 ? -11.353 3.742 -7.515 1.00 64.94 86 ASP A C 1
ATOM 690 O O . ASP A 1 86 ? -11.789 4.331 -6.514 1.00 64.94 86 ASP A O 1
ATOM 694 N N . PRO A 1 87 ? -10.180 3.079 -7.493 1.00 75.06 87 PRO A N 1
ATOM 695 C CA . PRO A 1 87 ? -9.316 3.047 -6.324 1.00 75.06 87 PRO A CA 1
ATOM 696 C C . PRO A 1 87 ? -9.048 4.468 -5.844 1.00 75.06 87 PRO A C 1
ATOM 698 O O . PRO A 1 87 ? -8.678 5.348 -6.624 1.00 75.06 87 PRO A O 1
ATOM 701 N N . ARG A 1 88 ? -9.257 4.712 -4.550 1.00 83.44 88 ARG A N 1
ATOM 702 C CA . ARG A 1 88 ? -9.099 6.056 -3.994 1.00 83.44 88 ARG A CA 1
ATOM 703 C C . ARG A 1 88 ? -7.659 6.230 -3.521 1.00 83.44 88 ARG A C 1
ATOM 705 O O . ARG A 1 88 ? -7.273 5.526 -2.586 1.00 83.44 88 ARG A O 1
ATOM 712 N N . PRO A 1 89 ? -6.863 7.140 -4.112 1.00 88.31 89 PRO A N 1
ATOM 713 C CA . PRO A 1 89 ? -5.558 7.470 -3.559 1.00 88.31 89 PRO A CA 1
ATOM 714 C C . PRO A 1 89 ? -5.767 8.173 -2.216 1.00 88.31 89 PRO A C 1
ATOM 716 O O . PRO A 1 89 ? -6.503 9.159 -2.126 1.00 88.31 89 PRO A O 1
ATOM 719 N N . MET A 1 90 ? -5.163 7.631 -1.163 1.00 88.81 90 MET A N 1
ATOM 720 C CA . MET A 1 90 ? -5.287 8.140 0.198 1.00 88.81 90 MET A CA 1
ATOM 721 C C . MET A 1 90 ? -3.929 8.136 0.898 1.00 88.81 90 MET A C 1
ATOM 723 O O . MET A 1 90 ? -3.091 7.254 0.688 1.00 88.81 90 MET A O 1
ATOM 727 N N . THR A 1 91 ? -3.714 9.129 1.756 1.00 90.75 91 THR A N 1
ATOM 728 C CA . THR A 1 91 ? -2.596 9.118 2.703 1.00 90.75 91 THR A CA 1
ATOM 729 C C . THR A 1 91 ? -2.874 8.135 3.839 1.00 90.75 91 THR A C 1
ATOM 731 O O . THR A 1 91 ? -4.024 7.775 4.103 1.00 90.75 91 THR A O 1
ATOM 734 N N . THR A 1 92 ? -1.825 7.744 4.565 1.00 90.50 92 THR A N 1
ATOM 735 C CA . THR A 1 92 ? -1.952 6.932 5.783 1.00 90.50 92 THR A CA 1
ATOM 736 C C . THR A 1 92 ? -2.993 7.511 6.746 1.00 90.50 92 THR A C 1
ATOM 738 O O . THR A 1 92 ? -3.889 6.791 7.173 1.00 90.50 92 THR A O 1
ATOM 741 N N . ASP A 1 93 ? -2.944 8.811 7.040 1.00 89.81 93 ASP A N 1
ATOM 742 C CA . ASP A 1 93 ? -3.870 9.432 7.997 1.00 89.81 93 ASP A CA 1
ATOM 743 C C . ASP A 1 93 ? -5.330 9.361 7.534 1.00 89.81 93 ASP A C 1
ATOM 745 O O . ASP A 1 93 ? -6.199 8.968 8.311 1.00 89.81 93 ASP A O 1
ATOM 749 N N . GLN A 1 94 ? -5.596 9.638 6.253 1.00 88.69 94 GLN A N 1
ATOM 750 C CA . GLN A 1 94 ? -6.947 9.551 5.688 1.00 88.69 94 GLN A CA 1
ATOM 751 C C . GLN A 1 94 ? -7.514 8.131 5.784 1.00 88.69 94 GLN A C 1
ATOM 753 O O . GLN A 1 94 ? -8.701 7.950 6.055 1.00 88.69 94 GLN A O 1
ATOM 758 N N . ILE A 1 95 ? -6.675 7.113 5.566 1.00 89.12 95 ILE A N 1
ATOM 759 C CA . ILE A 1 95 ? -7.072 5.705 5.700 1.00 89.12 95 ILE A CA 1
ATOM 760 C C . ILE A 1 95 ? -7.479 5.428 7.135 1.00 89.12 95 ILE A C 1
ATOM 762 O O . ILE A 1 95 ? -8.554 4.897 7.393 1.00 89.12 95 ILE A O 1
ATOM 766 N N . LEU A 1 96 ? -6.627 5.823 8.072 1.00 88.81 96 LEU A N 1
ATOM 767 C CA . LEU A 1 96 ? -6.815 5.579 9.489 1.00 88.81 96 LEU A CA 1
ATOM 768 C C . LEU A 1 96 ? -8.021 6.315 10.091 1.00 88.81 96 LEU A C 1
ATOM 770 O O . LEU A 1 96 ? -8.543 5.864 11.110 1.00 88.81 96 LEU A O 1
ATOM 774 N N . GLU A 1 97 ? -8.440 7.440 9.510 1.00 87.06 97 GLU A N 1
ATOM 775 C CA . GLU A 1 97 ? -9.687 8.140 9.855 1.00 87.06 97 GLU A CA 1
ATOM 776 C C . GLU A 1 97 ? -10.935 7.397 9.362 1.00 87.06 97 GLU A C 1
ATOM 778 O O . GLU A 1 97 ? -11.997 7.508 9.971 1.00 87.06 97 GLU A O 1
ATOM 783 N N . CYS A 1 98 ? -10.808 6.620 8.284 1.00 82.00 98 CYS A N 1
ATOM 784 C CA . CYS A 1 98 ? -11.909 5.853 7.702 1.00 82.00 98 CYS A CA 1
ATOM 785 C C . CYS A 1 98 ? -12.087 4.464 8.337 1.00 82.00 98 CYS A C 1
ATOM 787 O O . CYS A 1 98 ? -13.090 3.802 8.072 1.00 82.00 98 CYS A O 1
ATOM 789 N N . ILE A 1 99 ? -11.130 4.006 9.152 1.00 84.12 99 ILE A N 1
ATOM 790 C CA . ILE A 1 99 ? -11.224 2.705 9.818 1.00 84.12 99 ILE A CA 1
ATOM 791 C C . ILE A 1 99 ? -12.246 2.779 10.950 1.00 84.12 99 ILE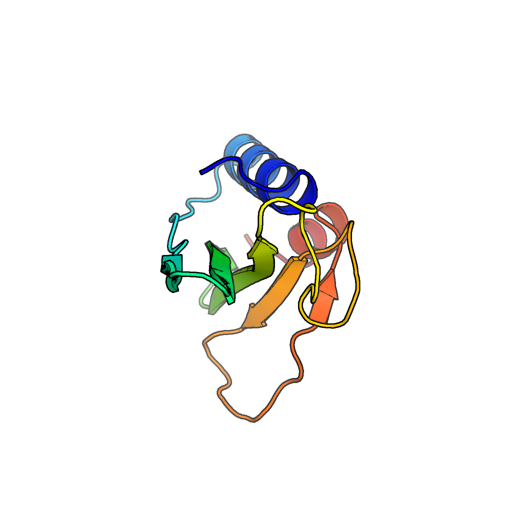 A C 1
ATOM 793 O O . ILE A 1 99 ? -12.085 3.529 11.913 1.00 84.12 99 ILE A O 1
ATOM 797 N N . ILE A 1 100 ? -13.271 1.940 10.849 1.00 76.69 100 ILE A N 1
ATOM 798 C CA . ILE A 1 100 ? -14.251 1.713 11.905 1.00 76.69 100 ILE A CA 1
ATOM 799 C C . ILE A 1 100 ? -13.700 0.598 12.802 1.00 76.69 100 ILE A C 1
ATOM 801 O O . ILE A 1 100 ? -13.373 -0.486 12.312 1.00 76.69 100 ILE A O 1
ATOM 805 N N . ALA A 1 101 ? -13.546 0.895 14.095 1.00 62.56 101 ALA A N 1
ATOM 806 C CA . ALA A 1 101 ? -13.072 -0.048 15.111 1.00 62.56 101 ALA A CA 1
ATOM 807 C C . ALA A 1 101 ? -14.141 -1.076 15.507 1.00 62.56 101 ALA A C 1
ATOM 809 O O . ALA A 1 101 ? -15.342 -0.716 15.497 1.00 62.56 101 ALA A O 1
#